Protein AF-A0A495QXI7-F1 (afdb_monomer_lite)

Secondary structure (DSSP, 8-state):
------EEES-SSSPPPPPSSEEEEEEEEE-GGGTTS----EEEETTEEE---SEEEEEEE-SEEEEEEEEESEEEEEEEEEPTT-EEEEEEEEETTEEEEE----B-PPPTHHHHHHHHHHHHHHHHHHHHHHHHHHHHTT-

Sequence (143 aa):
MQAMFPVRLEDLESAAPTPENSALDIRFSVDSEFAGELPVLSCQVDGHSLDVAPGRWYVPVASGARTITLRCGVTTSFVTDAVKGRVRIIQVWIRPGAAVPMVVSSPVPPSKKGLQSWNLRAGLLLLASFVILLAANTLAERI

pLDDT: mean 76.46, std 12.91, range [44.53, 91.94]

Foldseek 3Di:
DDDKDKDADPDPPDDDDFAQAFKEWEAEAEDPVAPPDQFDKWKDKQNHTDPDGHHIIIIDDHFAKIKMWMDGLDIDIDIDTTGTRYYFYWYWYDDHNDIDTDRPGDRPPPDCVVVVVVVVVVVVVVVVVVVVVVVVVVVVVVD

Radius of gyration: 24.37 Å; chains: 1; bounding box: 59×36×71 Å

Organism: NCBI:txid1120940

Structure (mmCIF, N/CA/C/O backbone):
data_AF-A0A495QXI7-F1
#
_entry.id   AF-A0A495QXI7-F1
#
loop_
_atom_site.group_PDB
_atom_site.id
_atom_site.type_symbol
_atom_site.label_atom_id
_atom_site.label_alt_id
_atom_site.label_comp_id
_atom_site.label_asym_id
_atom_site.label_entity_id
_atom_site.label_seq_id
_atom_site.pdbx_PDB_ins_code
_atom_site.Cartn_x
_atom_site.Cartn_y
_atom_site.Cartn_z
_atom_site.occupancy
_atom_site.B_iso_or_equiv
_atom_site.auth_seq_id
_atom_site.auth_comp_id
_atom_site.auth_asym_id
_atom_site.auth_atom_id
_atom_site.pdbx_PDB_model_num
ATOM 1 N N . MET A 1 1 ? -3.680 20.112 -6.333 1.00 48.59 1 MET A N 1
ATOM 2 C CA . MET A 1 1 ? -3.818 19.071 -5.290 1.00 48.59 1 MET A CA 1
ATOM 3 C C . MET A 1 1 ? -4.633 17.936 -5.889 1.00 48.59 1 MET A C 1
ATOM 5 O O . MET A 1 1 ? -5.739 18.205 -6.335 1.00 48.59 1 MET A O 1
ATOM 9 N N . GLN A 1 2 ? -4.075 16.730 -6.016 1.00 55.75 2 GLN A N 1
ATOM 10 C CA . GLN A 1 2 ? -4.793 15.575 -6.573 1.00 55.75 2 GLN A CA 1
ATOM 11 C C . GLN A 1 2 ? -5.603 14.945 -5.433 1.00 55.75 2 GLN A C 1
ATOM 13 O O . GLN A 1 2 ? -5.031 14.629 -4.393 1.00 55.75 2 GLN A O 1
ATOM 18 N N . ALA A 1 3 ? -6.923 14.840 -5.577 1.00 57.81 3 ALA A N 1
ATOM 19 C CA . ALA A 1 3 ? -7.755 14.184 -4.575 1.00 57.81 3 ALA A CA 1
ATOM 20 C C . ALA A 1 3 ? -7.435 12.678 -4.553 1.00 57.81 3 ALA A C 1
ATOM 22 O O . ALA A 1 3 ? -7.416 12.032 -5.601 1.00 57.81 3 ALA A O 1
ATOM 23 N N . MET A 1 4 ? -7.128 12.140 -3.369 1.00 73.44 4 MET A N 1
ATOM 24 C CA . MET A 1 4 ? -6.875 10.712 -3.171 1.00 73.44 4 MET A CA 1
ATOM 25 C C . MET A 1 4 ? -8.208 9.990 -2.994 1.00 73.44 4 MET A C 1
ATOM 27 O O . MET A 1 4 ? -8.863 10.142 -1.967 1.00 73.44 4 MET A O 1
ATOM 31 N N . PHE A 1 5 ? -8.593 9.202 -3.995 1.00 79.56 5 PHE A N 1
ATOM 32 C CA . PHE A 1 5 ? -9.769 8.338 -3.939 1.00 79.56 5 PHE A CA 1
ATOM 33 C C . PHE A 1 5 ? -9.305 6.881 -3.847 1.00 79.56 5 PHE A C 1
ATOM 35 O O . PHE A 1 5 ? -8.914 6.308 -4.869 1.00 79.56 5 PHE A O 1
ATOM 42 N N . PRO A 1 6 ? -9.262 6.292 -2.640 1.00 84.56 6 PRO A N 1
ATOM 43 C CA . PRO A 1 6 ? -8.910 4.891 -2.484 1.00 84.56 6 PRO A CA 1
ATOM 44 C C . PRO A 1 6 ? -10.003 4.009 -3.103 1.00 84.56 6 PRO A C 1
ATOM 46 O O . PRO A 1 6 ? -11.194 4.253 -2.927 1.00 84.56 6 PRO A O 1
ATOM 49 N N . VAL A 1 7 ? -9.593 2.973 -3.830 1.00 87.56 7 VAL A N 1
ATOM 50 C CA . VAL A 1 7 ? -10.483 2.004 -4.479 1.00 87.56 7 VAL A CA 1
ATOM 51 C C . VAL A 1 7 ? -10.289 0.652 -3.811 1.00 87.56 7 VAL A C 1
ATOM 53 O O . VAL A 1 7 ? -9.171 0.138 -3.758 1.00 87.56 7 VAL A O 1
ATOM 56 N N . ARG A 1 8 ? -11.366 0.056 -3.300 1.00 86.81 8 ARG A N 1
ATOM 57 C CA . ARG A 1 8 ? -11.319 -1.298 -2.743 1.00 86.81 8 ARG A CA 1
ATOM 58 C C . ARG A 1 8 ? -11.161 -2.309 -3.880 1.00 86.81 8 ARG A C 1
ATOM 60 O O . ARG A 1 8 ? -11.915 -2.266 -4.847 1.00 86.81 8 ARG A O 1
ATOM 67 N N . LEU A 1 9 ? -10.187 -3.207 -3.765 1.00 84.06 9 LEU A N 1
ATOM 68 C CA . LEU A 1 9 ? -10.000 -4.321 -4.695 1.00 84.06 9 LEU A CA 1
ATOM 69 C C . LEU A 1 9 ? -10.623 -5.578 -4.079 1.00 84.06 9 LEU A C 1
ATOM 71 O O . LEU A 1 9 ? -10.266 -5.959 -2.965 1.00 84.06 9 LEU A O 1
ATOM 75 N N . GLU A 1 10 ? -11.564 -6.198 -4.790 1.00 78.31 10 GLU A N 1
ATOM 76 C CA . GLU A 1 10 ? -12.304 -7.373 -4.301 1.00 78.31 10 GLU A CA 1
ATOM 77 C C . GLU A 1 10 ? -11.467 -8.656 -4.335 1.00 78.31 10 GLU A C 1
ATOM 79 O O . GLU A 1 10 ? -11.639 -9.535 -3.497 1.00 78.31 10 GLU A O 1
ATOM 84 N N . ASP A 1 11 ? -10.521 -8.736 -5.270 1.00 75.62 11 ASP A N 1
ATOM 85 C CA . ASP A 1 11 ? -9.676 -9.905 -5.472 1.00 75.62 11 ASP A CA 1
ATOM 86 C C . ASP A 1 11 ? -8.256 -9.667 -4.923 1.00 75.62 11 ASP A C 1
ATOM 88 O O . ASP A 1 11 ? -7.599 -8.665 -5.230 1.00 75.62 11 ASP A O 1
ATOM 92 N N . LEU A 1 12 ? -7.772 -10.602 -4.102 1.00 65.00 12 LEU A N 1
ATOM 93 C CA . LEU A 1 12 ? -6.428 -10.600 -3.514 1.00 65.00 12 LEU A CA 1
ATOM 94 C C . LEU A 1 12 ? -5.340 -11.009 -4.522 1.00 65.00 12 LEU A C 1
ATOM 96 O O . LEU A 1 12 ? -4.178 -10.621 -4.343 1.00 65.00 12 LEU A O 1
ATOM 100 N N . GLU A 1 13 ? -5.706 -11.747 -5.572 1.00 65.88 13 GLU A N 1
ATOM 101 C CA . GLU A 1 13 ? -4.778 -12.335 -6.547 1.00 65.88 13 GLU A CA 1
ATOM 102 C C . GLU A 1 13 ? -4.652 -11.515 -7.836 1.00 65.88 13 GLU A C 1
ATOM 104 O O . GLU A 1 13 ? -3.612 -11.557 -8.499 1.00 65.88 13 GLU A O 1
ATOM 109 N N . SER A 1 14 ? -5.659 -10.703 -8.169 1.00 66.56 14 SER A N 1
ATOM 110 C CA . SER A 1 14 ? -5.621 -9.847 -9.357 1.00 66.56 14 SER A CA 1
ATOM 111 C C . SER A 1 14 ? -4.441 -8.863 -9.352 1.00 66.56 14 SER A C 1
ATOM 113 O O . SER A 1 14 ? -4.061 -8.274 -8.331 1.00 66.56 14 SER A O 1
ATOM 115 N N . ALA A 1 15 ? -3.845 -8.639 -10.523 1.00 65.69 15 ALA A N 1
ATOM 116 C CA . ALA A 1 15 ? -2.854 -7.583 -10.680 1.00 65.69 15 ALA A CA 1
ATOM 117 C C . ALA A 1 15 ? -3.511 -6.221 -10.403 1.00 65.69 15 ALA A C 1
ATOM 119 O O . ALA A 1 15 ? -4.583 -5.926 -10.930 1.00 65.69 15 ALA A O 1
ATOM 120 N N . ALA A 1 16 ? -2.869 -5.388 -9.578 1.00 69.38 16 ALA A N 1
ATOM 121 C CA . ALA A 1 16 ? -3.360 -4.037 -9.340 1.00 69.38 16 ALA A CA 1
ATOM 122 C C . ALA A 1 16 ? -3.420 -3.249 -10.668 1.00 69.38 16 ALA A C 1
ATOM 124 O O . ALA A 1 16 ? -2.570 -3.470 -11.541 1.00 69.38 16 ALA A O 1
ATOM 125 N N . PRO A 1 17 ? -4.383 -2.321 -10.826 1.00 74.06 17 PRO A N 1
ATOM 126 C CA . PRO A 1 17 ? -4.462 -1.461 -12.002 1.00 74.06 17 PRO A CA 1
ATOM 127 C C . PRO A 1 17 ? -3.128 -0.760 -12.271 1.00 74.06 17 PRO A C 1
ATOM 129 O O . PRO A 1 17 ? -2.408 -0.399 -11.340 1.00 74.06 17 PRO A O 1
ATOM 132 N N . THR A 1 18 ? -2.791 -0.546 -13.545 1.00 72.19 18 THR A N 1
ATOM 133 C CA . THR A 1 18 ? -1.575 0.204 -13.889 1.00 72.19 18 THR A CA 1
ATOM 134 C C . THR A 1 18 ? -1.828 1.701 -13.666 1.00 72.19 18 THR A C 1
ATOM 136 O O . THR A 1 18 ? -2.730 2.246 -14.303 1.00 72.19 18 THR A O 1
ATOM 139 N N . PRO A 1 19 ? -1.071 2.386 -12.790 1.00 78.81 19 PRO A N 1
ATOM 140 C CA . PRO A 1 19 ? -1.282 3.801 -12.517 1.00 78.81 19 PRO A CA 1
ATOM 141 C C . PRO A 1 19 ? -0.722 4.676 -13.639 1.00 78.81 19 PRO A C 1
ATOM 143 O O . PRO A 1 19 ? 0.382 4.432 -14.126 1.00 78.81 19 PRO A O 1
ATOM 146 N N . GLU A 1 20 ? -1.426 5.762 -13.967 1.00 75.69 20 GLU A N 1
ATOM 147 C CA . GLU A 1 20 ? -0.897 6.829 -14.833 1.00 75.69 20 GLU A CA 1
ATOM 148 C C . GLU A 1 20 ? 0.299 7.546 -14.182 1.00 75.69 20 GLU A C 1
ATOM 150 O O . GLU A 1 20 ? 1.322 7.797 -14.822 1.00 75.69 20 GLU A O 1
ATOM 155 N N . ASN A 1 21 ? 0.180 7.835 -12.880 1.00 81.38 21 ASN A N 1
ATOM 156 C CA . ASN A 1 21 ? 1.251 8.380 -12.048 1.00 81.38 21 ASN A CA 1
ATOM 157 C C . ASN A 1 21 ? 1.867 7.272 -11.204 1.00 81.38 21 ASN A C 1
ATOM 159 O O . ASN A 1 21 ? 2.748 6.574 -11.673 1.00 81.38 21 ASN A O 1
ATOM 163 N N . SER A 1 22 ? 1.427 7.079 -9.970 1.00 84.75 22 SER A N 1
ATOM 164 C CA . SER A 1 22 ? 1.872 5.982 -9.113 1.00 84.75 22 SER A CA 1
ATOM 165 C C . SER A 1 22 ? 0.725 5.547 -8.216 1.00 84.75 22 SER A C 1
ATOM 167 O O . SER A 1 22 ? -0.270 6.263 -8.089 1.00 84.75 22 SER A O 1
ATOM 169 N N . ALA A 1 23 ? 0.833 4.373 -7.608 1.00 88.25 23 ALA A N 1
ATOM 170 C CA . ALA A 1 23 ? -0.183 3.919 -6.672 1.00 88.25 23 ALA A CA 1
ATOM 171 C C . ALA A 1 23 ? 0.394 3.038 -5.570 1.00 88.25 23 ALA A C 1
ATOM 173 O O . ALA A 1 23 ? 1.463 2.437 -5.715 1.00 88.25 23 ALA A O 1
ATOM 174 N N . LEU A 1 24 ? -0.350 2.956 -4.475 1.00 88.19 24 LEU A N 1
ATOM 175 C CA . LEU A 1 24 ? -0.103 2.048 -3.366 1.00 88.19 24 LEU A CA 1
ATOM 176 C C . LEU A 1 24 ? -1.176 0.954 -3.388 1.00 88.19 24 LEU A C 1
ATOM 178 O O . LEU A 1 24 ? -2.360 1.262 -3.459 1.00 88.19 24 LEU A O 1
ATOM 182 N N . ASP A 1 25 ? -0.764 -0.307 -3.334 1.00 89.12 25 ASP A N 1
ATOM 183 C CA . ASP A 1 25 ? -1.636 -1.467 -3.121 1.00 89.12 25 ASP A CA 1
ATOM 184 C C . ASP A 1 25 ? -1.489 -1.891 -1.657 1.00 89.12 25 ASP A C 1
ATOM 186 O O . ASP A 1 25 ? -0.538 -2.585 -1.292 1.00 89.12 25 ASP A O 1
ATOM 190 N N . ILE A 1 26 ? -2.378 -1.383 -0.804 1.00 87.88 26 ILE A N 1
ATOM 191 C CA . ILE A 1 26 ? -2.339 -1.568 0.645 1.00 87.88 26 ILE A CA 1
ATOM 192 C C . ILE A 1 26 ? -3.272 -2.715 1.033 1.00 87.88 26 ILE A C 1
ATOM 194 O O . ILE A 1 26 ? -4.470 -2.684 0.761 1.00 87.88 26 ILE A O 1
ATOM 198 N N . ARG A 1 27 ? -2.723 -3.734 1.690 1.00 88.69 27 ARG A N 1
ATOM 199 C CA . ARG A 1 27 ? -3.419 -4.956 2.099 1.00 88.69 27 ARG A CA 1
ATOM 200 C C . ARG A 1 27 ? -3.508 -5.017 3.614 1.00 88.69 27 ARG A C 1
ATOM 202 O O . ARG A 1 27 ? -2.521 -5.322 4.276 1.00 88.69 27 ARG A O 1
ATOM 209 N N . PHE A 1 28 ? -4.690 -4.765 4.151 1.00 86.12 28 PHE A N 1
ATOM 210 C CA . PHE A 1 28 ? -5.001 -4.877 5.571 1.00 86.12 28 PHE A CA 1
ATOM 211 C C . PHE A 1 28 ? -5.493 -6.293 5.880 1.00 86.12 28 PHE A C 1
ATOM 213 O O . PHE A 1 28 ? -6.614 -6.652 5.523 1.00 86.12 28 PHE A O 1
ATOM 220 N N . SER A 1 29 ? -4.650 -7.100 6.519 1.00 84.00 29 SER A N 1
ATOM 221 C CA . SER A 1 29 ? -4.964 -8.474 6.928 1.00 84.00 29 SER A CA 1
ATOM 222 C C . SER A 1 29 ? -5.178 -8.516 8.438 1.00 84.00 29 SER A C 1
ATOM 224 O O . SER A 1 29 ? -4.299 -8.101 9.193 1.00 84.00 29 SER A O 1
ATOM 226 N N . VAL A 1 30 ? -6.341 -8.991 8.877 1.00 78.44 30 VAL A N 1
ATOM 227 C CA . VAL A 1 30 ? -6.630 -9.207 10.302 1.00 78.44 30 VAL A CA 1
ATOM 228 C C . VAL A 1 30 ? -6.177 -10.611 10.668 1.00 78.44 30 VAL A C 1
ATOM 230 O O . VAL A 1 30 ? -6.431 -11.558 9.925 1.00 78.44 30 VAL A O 1
ATOM 233 N N . ASP A 1 31 ? -5.478 -10.725 11.789 1.00 74.81 31 ASP A N 1
ATOM 234 C CA . ASP A 1 31 ? -5.036 -12.008 12.322 1.00 74.81 31 ASP A CA 1
ATOM 235 C C . ASP A 1 31 ? -6.263 -12.873 12.692 1.00 74.81 31 ASP A C 1
ATOM 237 O O . ASP 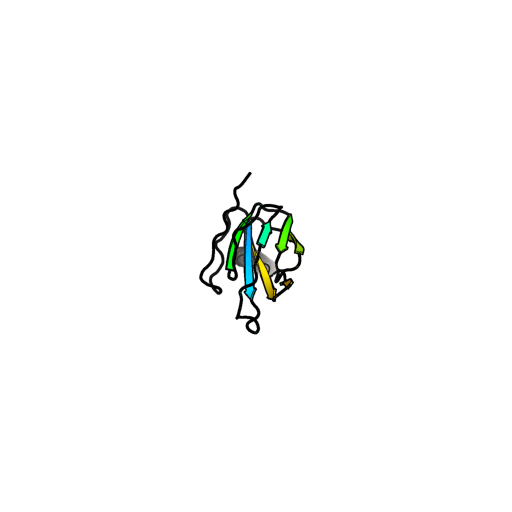A 1 31 ? -7.158 -12.429 13.419 1.00 74.81 31 ASP A O 1
ATOM 241 N N . SER A 1 32 ? -6.348 -14.084 12.128 1.00 66.19 32 SER A N 1
ATOM 242 C CA . SER A 1 32 ? -7.553 -14.932 12.146 1.00 66.19 32 SER A CA 1
ATOM 243 C C . SER A 1 32 ? -7.959 -15.394 13.544 1.00 66.19 32 SER A C 1
ATOM 245 O O . SER A 1 32 ? -9.125 -15.712 13.768 1.00 66.19 32 SER A O 1
ATOM 247 N N . GLU A 1 33 ? -7.022 -15.392 14.492 1.00 66.25 33 GLU A N 1
ATOM 248 C CA . GLU A 1 33 ? -7.280 -15.720 15.899 1.00 66.25 33 GLU A CA 1
ATOM 249 C C . GLU A 1 33 ? -8.162 -14.674 16.606 1.00 66.25 33 GLU A C 1
ATOM 251 O O . GLU A 1 33 ? -8.687 -14.933 17.688 1.00 66.25 33 GLU A O 1
ATOM 256 N N . PHE A 1 34 ? -8.377 -13.507 15.988 1.00 62.97 34 PHE A N 1
ATOM 257 C CA . PHE A 1 34 ? -9.057 -12.361 16.596 1.00 62.97 34 PHE A CA 1
ATOM 258 C C . PHE A 1 34 ? -10.311 -11.912 15.830 1.00 62.97 34 PHE A C 1
ATOM 260 O O . PHE A 1 34 ? -10.751 -10.773 15.976 1.00 62.97 34 PHE A O 1
ATOM 267 N N . ALA A 1 35 ? -10.923 -12.801 15.041 1.00 57.09 35 ALA A N 1
ATOM 268 C CA . ALA A 1 35 ? -12.071 -12.522 14.165 1.00 57.09 35 ALA A CA 1
ATOM 269 C C . ALA A 1 35 ? -13.400 -12.136 14.872 1.00 57.09 35 ALA A C 1
ATOM 271 O O . ALA A 1 35 ? -14.445 -12.122 14.226 1.00 57.09 35 ALA A O 1
ATOM 272 N N . GLY A 1 36 ? -13.384 -11.839 16.179 1.00 62.69 36 GLY A N 1
ATOM 273 C CA . GLY A 1 36 ? -14.568 -11.469 16.963 1.00 62.69 36 GLY A CA 1
ATOM 274 C C . GLY A 1 36 ? -15.033 -10.027 16.727 1.00 62.69 36 GLY A C 1
ATOM 275 O O . GLY A 1 36 ? -16.140 -9.809 16.245 1.00 62.69 36 GLY A O 1
ATOM 276 N N . GLU A 1 37 ? -14.182 -9.039 17.024 1.00 63.41 37 GLU A N 1
ATOM 277 C CA . GLU A 1 37 ? -14.445 -7.617 16.759 1.00 63.41 37 GLU A CA 1
ATOM 278 C C . GLU A 1 37 ? -13.371 -7.057 15.825 1.00 63.41 37 GLU A C 1
ATOM 280 O O . GLU A 1 37 ? -12.177 -7.086 16.131 1.00 63.41 37 GLU A O 1
ATOM 285 N N . LEU A 1 38 ? -13.795 -6.533 14.671 1.00 65.38 38 LEU A N 1
ATOM 286 C CA . LEU A 1 38 ? -12.889 -5.842 13.760 1.00 65.38 38 LEU A CA 1
ATOM 287 C C . LEU A 1 38 ? -12.391 -4.558 14.440 1.00 65.38 38 LEU A C 1
ATOM 289 O O . LEU A 1 38 ? -13.208 -3.704 14.793 1.00 65.38 38 LEU A O 1
ATOM 293 N N . PRO A 1 39 ? -11.074 -4.383 14.624 1.00 68.00 39 PRO A N 1
ATOM 294 C CA . PRO A 1 39 ? -10.564 -3.199 15.287 1.00 68.00 39 PRO A CA 1
ATOM 295 C C . PRO A 1 39 ? -10.766 -1.961 14.408 1.00 68.00 39 PRO A C 1
ATOM 297 O O . PRO A 1 39 ? -10.672 -2.020 13.179 1.00 68.00 39 PRO A O 1
ATOM 300 N N . VAL A 1 40 ? -11.014 -0.818 15.051 1.00 77.38 40 VAL A N 1
ATOM 301 C CA . VAL A 1 40 ? -11.146 0.471 14.362 1.00 77.38 40 VAL A CA 1
ATOM 302 C C . VAL A 1 40 ? -9.801 0.835 13.736 1.00 77.38 40 VAL A C 1
ATOM 304 O O . VAL A 1 40 ? -8.835 1.149 14.436 1.00 77.38 40 VAL A O 1
ATOM 307 N N . LEU A 1 41 ? -9.751 0.786 12.406 1.00 81.56 41 LEU A N 1
ATOM 308 C CA . LEU A 1 41 ? -8.588 1.129 11.602 1.00 81.56 41 LEU A CA 1
ATOM 309 C C . LEU A 1 41 ? -8.772 2.529 11.017 1.00 81.56 41 LEU A C 1
ATOM 311 O O . LEU A 1 41 ? -9.769 2.807 10.360 1.00 81.56 41 LEU A O 1
ATOM 315 N N . SER A 1 42 ? -7.773 3.391 11.188 1.00 86.19 42 SER A N 1
ATOM 316 C CA . SER A 1 42 ? -7.651 4.618 10.397 1.00 86.19 42 SER A CA 1
ATOM 317 C C . SER A 1 42 ? -6.320 4.623 9.658 1.00 86.19 42 SER A C 1
ATOM 319 O O . SER A 1 42 ? -5.283 4.305 10.250 1.00 86.19 42 SER A O 1
ATOM 321 N N . CYS A 1 43 ? -6.335 5.007 8.386 1.00 88.81 43 CYS A N 1
ATOM 322 C CA . CYS A 1 43 ? -5.137 5.158 7.572 1.00 88.81 43 CYS A CA 1
ATOM 323 C C . CYS A 1 43 ? -5.047 6.592 7.056 1.00 88.81 43 CYS A C 1
ATOM 325 O O . CYS A 1 43 ? -6.054 7.195 6.694 1.00 88.81 43 CYS A O 1
ATOM 327 N N . GLN A 1 44 ? -3.837 7.138 7.019 1.00 91.94 44 GLN A N 1
ATOM 328 C CA . GLN A 1 44 ? -3.544 8.408 6.377 1.00 91.94 44 GLN A CA 1
ATOM 329 C C . GLN A 1 44 ? -2.351 8.258 5.444 1.00 91.94 44 GLN A C 1
ATOM 331 O O . GLN A 1 44 ? -1.375 7.590 5.790 1.00 91.94 44 GLN A O 1
ATOM 336 N N . VAL A 1 45 ? -2.407 8.930 4.299 1.00 90.94 45 VAL A N 1
ATOM 337 C CA . VAL A 1 45 ? -1.284 9.062 3.366 1.00 90.94 45 VAL A CA 1
ATOM 338 C C . VAL A 1 45 ? -0.980 10.544 3.209 1.00 90.94 45 VAL A C 1
ATOM 340 O O . VAL A 1 45 ? -1.861 11.323 2.858 1.00 90.94 45 VAL A O 1
ATOM 343 N N . ASP A 1 46 ? 0.244 10.951 3.534 1.00 90.56 46 ASP A N 1
ATOM 344 C CA . ASP A 1 46 ? 0.692 12.352 3.551 1.00 90.56 46 ASP A CA 1
ATOM 345 C C . ASP A 1 46 ? -0.233 13.283 4.360 1.00 90.56 46 ASP A C 1
ATOM 347 O O . ASP A 1 46 ? -0.450 14.440 4.011 1.00 90.56 46 ASP A O 1
ATOM 351 N N . GLY A 1 47 ? -0.819 12.760 5.442 1.00 88.25 47 GLY A N 1
ATOM 352 C CA . GLY A 1 47 ? -1.770 13.486 6.291 1.00 88.25 47 GLY A CA 1
ATOM 353 C C . GLY A 1 47 ? -3.218 13.492 5.785 1.00 88.25 47 GLY A C 1
ATOM 354 O O . GLY A 1 47 ? -4.102 13.962 6.499 1.00 88.25 47 GLY A O 1
ATOM 355 N N . HIS A 1 48 ? -3.497 12.929 4.608 1.00 88.69 48 HIS A N 1
ATOM 356 C CA . HIS A 1 48 ? -4.858 12.763 4.104 1.00 88.69 48 HIS A CA 1
ATOM 357 C C . HIS A 1 48 ? -5.474 11.471 4.631 1.00 88.69 48 HIS A C 1
ATOM 359 O O . HIS A 1 48 ? -4.958 10.387 4.364 1.00 88.69 48 HIS A O 1
ATOM 365 N N . SER A 1 49 ? -6.584 11.586 5.360 1.00 89.56 49 SER A N 1
ATOM 366 C CA . SER A 1 49 ? -7.342 10.430 5.838 1.00 89.56 49 SER A CA 1
ATOM 367 C C . SER A 1 49 ? -7.933 9.632 4.682 1.00 89.56 49 SER A C 1
ATOM 369 O O . SER A 1 49 ? -8.571 10.191 3.791 1.00 89.56 49 SER A O 1
ATOM 371 N N . LEU A 1 50 ? -7.730 8.320 4.732 1.00 87.94 50 LEU A N 1
ATOM 372 C CA . LEU A 1 50 ? -8.336 7.347 3.841 1.00 87.94 50 LEU A CA 1
ATOM 373 C C . LEU A 1 50 ? -9.423 6.598 4.611 1.00 87.94 50 LEU A C 1
ATOM 375 O O . LEU A 1 50 ? -9.164 6.072 5.695 1.00 87.94 50 LEU A O 1
ATOM 379 N N . ASP A 1 51 ? -10.619 6.540 4.035 1.00 83.75 51 ASP A N 1
ATOM 380 C CA . ASP A 1 51 ? -11.698 5.694 4.536 1.00 83.75 51 ASP A CA 1
ATOM 381 C C . ASP A 1 51 ? -11.444 4.255 4.070 1.00 83.75 51 ASP A C 1
ATOM 383 O O . ASP A 1 51 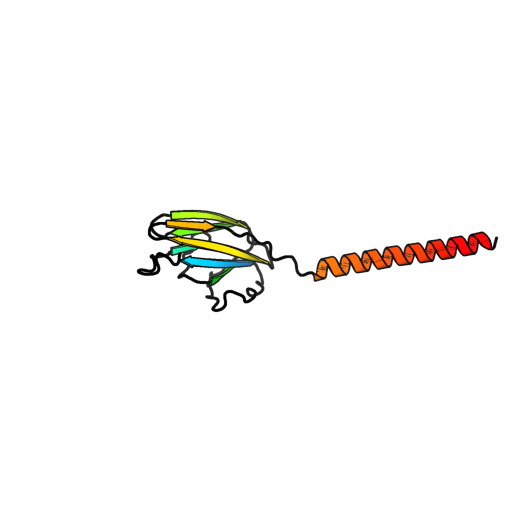? -11.686 3.905 2.914 1.00 83.75 51 ASP A O 1
ATOM 387 N N . VAL A 1 52 ? -10.818 3.459 4.938 1.00 82.94 52 VAL A N 1
ATOM 388 C CA . VAL A 1 52 ? -10.384 2.092 4.634 1.00 82.94 52 VAL A CA 1
ATOM 389 C C . VAL A 1 52 ? -10.784 1.135 5.745 1.00 82.94 52 VAL A C 1
ATOM 391 O O . VAL A 1 52 ? -10.804 1.476 6.923 1.00 82.94 52 VAL A O 1
ATOM 394 N N . ALA A 1 53 ? -11.029 -0.107 5.352 1.00 83.38 53 ALA A N 1
ATOM 395 C CA . ALA A 1 53 ? -11.342 -1.222 6.234 1.00 83.38 53 ALA A CA 1
ATOM 396 C C . ALA A 1 53 ? -10.400 -2.402 5.930 1.00 83.38 53 ALA A C 1
ATOM 398 O O . ALA A 1 53 ? -9.683 -2.366 4.923 1.00 83.38 53 ALA A O 1
ATOM 39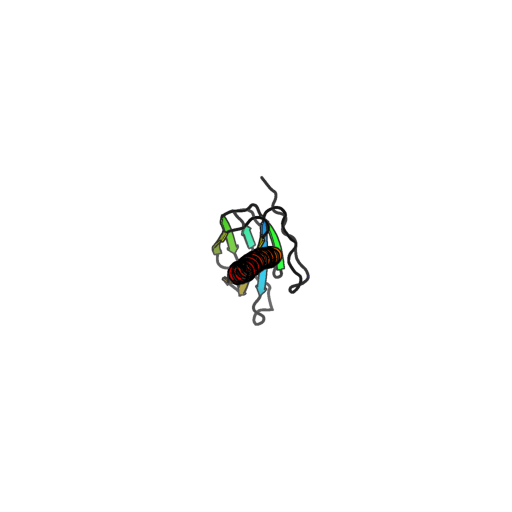9 N N . PRO A 1 54 ? -10.393 -3.470 6.744 1.00 83.62 54 PRO A N 1
ATOM 400 C CA . PRO A 1 54 ? -9.721 -4.716 6.390 1.00 83.62 54 PRO A CA 1
ATOM 401 C C . PRO A 1 54 ? -10.024 -5.179 4.955 1.00 83.62 54 PRO A C 1
ATOM 403 O O . PRO A 1 54 ? -11.167 -5.130 4.493 1.00 83.62 54 PRO A O 1
ATOM 406 N N . GLY A 1 55 ? -8.984 -5.604 4.239 1.00 85.19 55 GLY A N 1
ATOM 407 C CA . GLY A 1 55 ? -9.031 -5.904 2.809 1.00 85.19 55 GLY A CA 1
ATOM 408 C C . GLY A 1 55 ? -7.938 -5.197 2.010 1.00 85.19 55 GLY A C 1
ATOM 409 O O . GLY A 1 55 ? -6.991 -4.630 2.558 1.00 85.19 55 GLY A O 1
ATOM 410 N N . ARG A 1 56 ? -8.058 -5.258 0.684 1.00 88.50 56 ARG A N 1
ATOM 411 C CA . ARG A 1 56 ? -7.083 -4.715 -0.263 1.00 88.50 56 ARG A CA 1
ATOM 412 C C . ARG A 1 56 ? -7.572 -3.398 -0.859 1.00 88.50 56 ARG A C 1
ATOM 414 O O . ARG A 1 56 ? -8.715 -3.299 -1.301 1.00 88.50 56 ARG A O 1
ATOM 421 N N . TRP A 1 57 ? -6.692 -2.408 -0.905 1.00 89.44 57 TRP A N 1
ATOM 422 C CA . TRP A 1 57 ? -6.998 -1.053 -1.347 1.00 89.44 57 TRP A CA 1
ATOM 423 C C . TRP A 1 57 ? -5.946 -0.543 -2.315 1.00 89.44 57 TRP A C 1
ATOM 425 O O . TRP A 1 57 ? -4.750 -0.581 -2.039 1.00 89.44 57 TRP A O 1
ATOM 435 N N . TYR A 1 58 ? -6.409 -0.009 -3.433 1.00 89.25 58 TYR A N 1
ATOM 436 C CA . TYR A 1 58 ? -5.601 0.704 -4.401 1.00 89.25 58 TYR A CA 1
ATOM 437 C C . TYR A 1 58 ? -5.722 2.207 -4.158 1.00 89.25 58 TYR A C 1
ATOM 439 O O . TYR A 1 58 ? -6.813 2.769 -4.233 1.00 89.25 58 TYR A O 1
ATOM 447 N N . VAL A 1 59 ? -4.605 2.869 -3.875 1.00 89.62 59 VAL A N 1
ATOM 448 C CA . VAL A 1 59 ? -4.553 4.299 -3.558 1.00 89.62 59 VAL A CA 1
ATOM 449 C C . VAL A 1 59 ? -3.706 5.010 -4.612 1.00 89.62 59 VAL A C 1
ATOM 451 O O . VAL A 1 59 ? -2.477 4.889 -4.585 1.00 89.62 59 VAL A O 1
ATOM 454 N N . PRO A 1 60 ? -4.322 5.746 -5.555 1.00 89.44 60 PRO A N 1
ATOM 455 C CA . PRO A 1 60 ? -3.590 6.587 -6.492 1.00 89.44 60 PRO A CA 1
ATOM 456 C C . PRO A 1 60 ? -2.860 7.698 -5.738 1.00 89.44 60 PRO A C 1
ATOM 458 O O . PRO A 1 60 ? -3.474 8.449 -4.983 1.00 89.44 60 PRO A O 1
ATOM 461 N N . VAL A 1 61 ? -1.555 7.825 -5.959 1.00 89.50 61 VAL A N 1
ATOM 462 C CA . VAL A 1 61 ? -0.721 8.852 -5.324 1.00 89.50 61 VAL A CA 1
ATOM 463 C C . VAL A 1 61 ? 0.223 9.473 -6.345 1.00 89.50 61 VAL A C 1
ATOM 465 O O . VAL A 1 61 ? 0.567 8.866 -7.364 1.00 89.50 61 VAL A O 1
ATOM 468 N N . ALA A 1 62 ? 0.683 10.690 -6.078 1.00 87.81 62 ALA A N 1
ATOM 469 C CA . ALA A 1 62 ? 1.770 11.266 -6.857 1.00 87.81 62 ALA A CA 1
ATOM 470 C C . ALA A 1 62 ? 3.088 10.513 -6.581 1.00 87.81 62 ALA A C 1
ATOM 472 O O . ALA A 1 62 ? 3.288 9.942 -5.509 1.00 87.81 62 ALA A O 1
ATOM 473 N N . SER A 1 63 ? 4.016 10.524 -7.536 1.00 86.56 63 SER A N 1
ATOM 474 C CA . SER A 1 63 ? 5.327 9.895 -7.343 1.00 86.56 63 SER A CA 1
ATOM 475 C C . SER A 1 63 ? 6.161 10.647 -6.299 1.00 86.56 63 SER A C 1
ATOM 477 O O . SER A 1 63 ? 5.947 11.842 -6.088 1.00 86.56 63 SER A O 1
ATOM 479 N N . GLY A 1 64 ? 7.112 9.967 -5.666 1.00 86.38 64 GLY A N 1
ATOM 480 C CA . GLY A 1 64 ? 7.988 10.503 -4.620 1.00 86.38 64 GLY A CA 1
ATOM 481 C C . GLY A 1 64 ? 7.813 9.796 -3.278 1.00 86.38 64 GLY A C 1
ATOM 482 O O . GLY A 1 64 ? 7.062 8.826 -3.175 1.00 86.38 64 GLY A O 1
ATOM 483 N N . ALA A 1 65 ? 8.510 10.290 -2.257 1.00 87.81 65 ALA A N 1
ATOM 484 C CA . ALA A 1 65 ? 8.379 9.796 -0.893 1.00 87.81 65 ALA A CA 1
ATOM 485 C C . ALA A 1 65 ? 6.972 10.087 -0.350 1.00 87.81 65 ALA A C 1
ATOM 487 O O . ALA A 1 65 ? 6.467 11.205 -0.476 1.00 87.81 65 ALA A O 1
ATOM 488 N N . ARG A 1 66 ? 6.348 9.067 0.238 1.00 89.38 66 ARG A N 1
ATOM 489 C CA . ARG A 1 66 ? 5.009 9.099 0.830 1.00 89.38 66 ARG A CA 1
ATOM 490 C C . ARG A 1 66 ? 5.076 8.629 2.267 1.00 89.38 66 ARG A C 1
ATOM 492 O O . ARG A 1 66 ? 5.677 7.591 2.550 1.00 89.38 66 ARG A O 1
ATOM 499 N N . THR A 1 67 ? 4.435 9.364 3.161 1.00 90.31 67 THR A N 1
ATOM 500 C CA . THR A 1 67 ? 4.332 8.995 4.574 1.00 90.31 67 THR A CA 1
ATOM 501 C C . THR A 1 67 ? 2.981 8.352 4.818 1.00 90.31 67 THR A C 1
ATOM 503 O O . THR A 1 67 ? 1.945 8.951 4.539 1.00 90.31 67 THR A O 1
ATOM 506 N N . ILE A 1 68 ? 2.982 7.142 5.362 1.00 89.38 68 ILE A N 1
ATOM 507 C CA . ILE A 1 68 ? 1.768 6.406 5.697 1.00 89.38 68 ILE A CA 1
ATOM 508 C C . ILE A 1 68 ? 1.675 6.323 7.209 1.00 89.38 68 ILE A C 1
ATOM 510 O O . ILE A 1 68 ? 2.608 5.863 7.865 1.00 89.38 68 ILE A O 1
ATOM 514 N N . THR A 1 69 ? 0.540 6.751 7.750 1.00 88.75 69 THR A N 1
ATOM 515 C CA . THR A 1 69 ? 0.230 6.691 9.178 1.00 88.75 69 THR A CA 1
ATOM 516 C C . THR A 1 69 ? -0.969 5.781 9.382 1.00 88.75 69 THR A C 1
ATOM 518 O O . THR A 1 69 ? -2.007 5.950 8.746 1.00 88.75 69 THR A O 1
ATOM 521 N N . LEU A 1 70 ? -0.836 4.814 10.279 1.00 87.31 70 LEU A N 1
ATOM 522 C CA . LEU A 1 70 ? -1.873 3.857 10.640 1.00 87.31 70 LEU A CA 1
ATOM 523 C C . LEU A 1 70 ? -2.221 4.033 12.111 1.00 87.31 70 LEU A C 1
ATOM 525 O O . LEU A 1 70 ? -1.325 4.224 12.937 1.00 87.31 70 LEU A O 1
ATOM 529 N N . ARG A 1 71 ? -3.509 3.944 12.442 1.00 83.62 71 ARG A N 1
ATOM 530 C CA . ARG A 1 71 ? -3.981 3.896 13.830 1.00 83.62 71 ARG A CA 1
ATOM 531 C C . ARG A 1 71 ? -4.935 2.730 14.010 1.00 83.62 71 ARG A C 1
ATOM 533 O O . ARG A 1 71 ? -5.908 2.617 13.270 1.00 83.62 71 ARG A O 1
ATOM 540 N N . CYS A 1 72 ? -4.622 1.887 14.985 1.00 77.38 72 CYS A N 1
ATOM 541 C CA . CYS A 1 72 ? -5.402 0.722 15.393 1.00 77.38 72 CYS A CA 1
ATOM 542 C C . CYS A 1 72 ? -5.015 0.398 16.842 1.00 77.38 72 CYS A C 1
ATOM 544 O O . CYS A 1 72 ? -4.111 -0.400 17.089 1.00 77.38 72 CYS A O 1
ATOM 546 N N . GLY A 1 73 ? -5.594 1.125 17.802 1.00 75.88 73 GLY A N 1
ATOM 547 C CA . GLY A 1 73 ? -5.164 1.123 19.210 1.00 75.88 73 GLY A CA 1
ATOM 548 C C . GLY A 1 73 ? -3.857 1.892 19.460 1.00 75.88 73 GLY A C 1
ATOM 549 O O . GLY A 1 73 ? -3.834 2.797 20.288 1.00 75.88 73 GLY A O 1
ATOM 550 N N . VAL A 1 74 ? -2.803 1.613 18.686 1.00 72.44 74 VAL A N 1
ATOM 551 C CA . VAL A 1 74 ? -1.558 2.404 18.634 1.00 72.44 74 VAL A CA 1
ATOM 552 C C . VAL A 1 74 ? -1.376 3.087 17.279 1.00 72.44 74 VAL A C 1
ATOM 554 O O . VAL A 1 74 ? -1.974 2.683 16.280 1.00 72.44 74 VAL A O 1
ATOM 557 N N . THR A 1 75 ? -0.557 4.142 17.255 1.00 82.44 75 THR A N 1
ATOM 558 C CA . THR A 1 75 ? -0.202 4.874 16.030 1.00 82.44 75 THR A CA 1
ATOM 559 C C . THR A 1 75 ? 1.170 4.437 15.530 1.00 82.44 75 THR A C 1
ATOM 561 O O . THR A 1 75 ? 2.139 4.471 16.284 1.00 82.44 75 THR A O 1
ATOM 564 N N . THR A 1 76 ? 1.264 4.082 14.250 1.00 83.25 76 THR A N 1
ATOM 565 C CA . THR A 1 76 ? 2.529 3.756 13.574 1.00 83.25 76 THR A CA 1
ATOM 566 C C . THR A 1 76 ? 2.643 4.541 12.275 1.00 83.25 76 THR A C 1
ATOM 568 O O . THR A 1 76 ? 1.680 4.576 11.507 1.00 83.25 76 THR A O 1
ATOM 571 N N . SER A 1 77 ? 3.815 5.108 11.992 1.00 86.56 77 SER A N 1
ATOM 572 C CA . SER A 1 77 ? 4.082 5.845 10.753 1.00 86.56 77 SER A CA 1
ATOM 573 C C . SER A 1 77 ? 5.342 5.322 10.075 1.00 86.56 77 SER A C 1
ATOM 575 O O . SER A 1 77 ? 6.328 5.023 10.746 1.00 86.56 77 SER A O 1
ATOM 577 N N . PHE A 1 78 ? 5.322 5.224 8.750 1.00 85.12 78 PHE A N 1
ATOM 578 C CA . PHE A 1 78 ? 6.474 4.810 7.951 1.00 85.12 78 PHE A CA 1
ATOM 579 C C . PHE A 1 78 ? 6.495 5.531 6.602 1.00 85.12 78 PHE A C 1
ATOM 581 O O . PHE A 1 78 ? 5.470 6.017 6.125 1.00 85.12 78 PHE A O 1
ATOM 588 N N . VAL A 1 79 ? 7.674 5.597 5.984 1.00 87.25 79 VAL A N 1
ATOM 589 C CA . VAL A 1 79 ? 7.884 6.261 4.693 1.00 87.25 79 VAL A CA 1
ATOM 590 C C . VAL A 1 79 ? 8.097 5.219 3.601 1.00 87.25 79 VAL A C 1
ATOM 592 O O . VAL A 1 79 ? 8.755 4.200 3.811 1.00 87.25 79 VAL A O 1
ATOM 595 N N . THR A 1 80 ? 7.532 5.467 2.424 1.00 85.69 80 THR A N 1
ATOM 596 C CA . THR A 1 80 ? 7.651 4.606 1.250 1.00 85.69 80 THR A CA 1
ATOM 597 C C . THR A 1 80 ? 7.753 5.443 -0.021 1.00 85.69 80 THR A C 1
ATOM 599 O O . THR A 1 80 ? 7.054 6.436 -0.172 1.00 85.69 80 THR A O 1
ATOM 602 N N . ASP A 1 81 ? 8.601 5.047 -0.966 1.00 84.31 81 ASP A N 1
ATOM 603 C CA . ASP A 1 81 ? 8.690 5.720 -2.266 1.00 84.31 81 ASP A CA 1
ATOM 604 C C . ASP A 1 81 ? 7.649 5.179 -3.245 1.00 84.31 81 ASP A C 1
ATOM 606 O O . ASP A 1 81 ? 7.642 3.984 -3.569 1.00 84.31 81 ASP A O 1
ATOM 610 N N . ALA A 1 82 ? 6.813 6.074 -3.764 1.00 84.81 82 ALA A N 1
ATOM 611 C CA . ALA A 1 82 ? 5.923 5.826 -4.886 1.00 84.81 82 ALA A CA 1
ATOM 612 C C . ALA A 1 82 ? 6.649 6.145 -6.204 1.00 84.81 82 ALA A C 1
ATOM 614 O O . ALA A 1 82 ? 7.089 7.271 -6.443 1.00 84.81 82 ALA A O 1
ATOM 615 N N . VAL A 1 83 ? 6.788 5.152 -7.082 1.00 82.12 83 VAL A N 1
ATOM 616 C CA . VAL A 1 83 ? 7.527 5.293 -8.346 1.00 82.12 83 V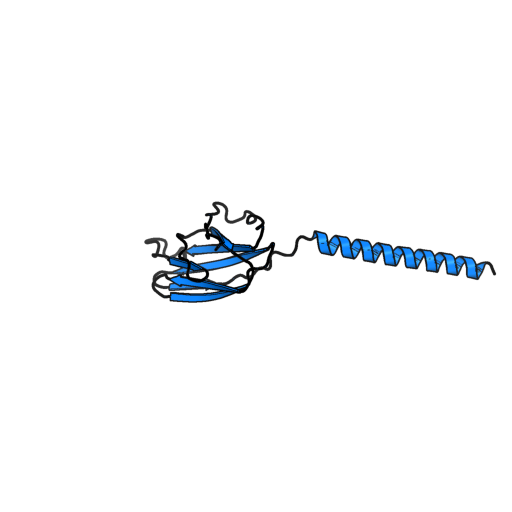AL A CA 1
ATOM 617 C C . VAL A 1 83 ? 6.548 5.451 -9.501 1.00 82.12 83 VAL A C 1
ATOM 619 O O . VAL A 1 83 ? 5.573 4.708 -9.599 1.00 82.12 83 VAL A O 1
ATOM 622 N N . LYS A 1 84 ? 6.823 6.399 -10.402 1.00 81.88 84 LYS A N 1
ATOM 623 C CA . LYS A 1 84 ? 5.987 6.645 -11.581 1.00 81.88 84 LYS A CA 1
ATOM 624 C C . LYS A 1 84 ? 5.830 5.376 -12.441 1.00 81.88 84 LYS A C 1
ATOM 626 O O . LYS A 1 84 ? 6.801 4.659 -12.679 1.00 81.88 84 LYS A O 1
ATOM 631 N N . GLY A 1 85 ? 4.613 5.111 -12.905 1.00 79.25 85 GLY A N 1
ATOM 632 C CA . GLY A 1 85 ? 4.196 3.935 -13.665 1.00 79.25 85 GLY A CA 1
ATOM 633 C C . GLY A 1 85 ? 4.205 2.630 -12.868 1.00 79.25 85 GLY A C 1
ATOM 634 O O . GLY A 1 85 ? 4.147 1.561 -13.472 1.00 79.25 85 GLY A O 1
ATOM 635 N N . ARG A 1 86 ? 4.344 2.678 -11.535 1.00 79.44 86 ARG A N 1
ATOM 636 C CA . ARG A 1 86 ? 4.436 1.480 -10.692 1.00 79.44 86 ARG A CA 1
ATOM 637 C C . ARG A 1 86 ? 3.451 1.518 -9.537 1.00 79.44 86 ARG A C 1
ATOM 639 O O . ARG A 1 86 ? 3.116 2.574 -9.001 1.00 79.44 86 ARG A O 1
ATOM 646 N N . VAL A 1 87 ? 3.047 0.317 -9.140 1.00 81.75 87 VAL A N 1
ATOM 647 C CA . VAL A 1 87 ? 2.287 0.069 -7.921 1.00 81.75 87 VAL A CA 1
ATOM 648 C C . VAL A 1 87 ? 3.237 -0.474 -6.867 1.00 81.75 87 VAL A C 1
ATOM 650 O O . VAL A 1 87 ? 4.015 -1.389 -7.152 1.00 81.75 87 VAL A O 1
ATOM 653 N N . ARG A 1 88 ? 3.185 0.082 -5.657 1.00 82.44 88 ARG A N 1
ATOM 654 C CA . ARG A 1 88 ? 3.938 -0.435 -4.514 1.00 82.44 88 ARG A CA 1
ATOM 655 C C . ARG A 1 88 ? 3.009 -1.188 -3.577 1.00 82.44 88 ARG A C 1
ATOM 657 O O . ARG A 1 88 ? 2.036 -0.619 -3.096 1.00 82.44 88 ARG A O 1
ATOM 664 N N . ILE A 1 89 ? 3.324 -2.453 -3.329 1.00 83.38 89 ILE A N 1
ATOM 665 C CA . ILE A 1 89 ? 2.534 -3.315 -2.450 1.00 83.38 89 ILE A CA 1
ATOM 666 C C . ILE A 1 89 ? 2.968 -3.083 -1.002 1.00 83.38 89 ILE A C 1
ATOM 668 O O . ILE A 1 89 ? 4.161 -2.975 -0.708 1.00 83.38 89 ILE A O 1
ATOM 672 N N . ILE A 1 90 ? 1.991 -2.969 -0.109 1.00 84.50 90 ILE A N 1
ATOM 673 C CA . ILE A 1 90 ? 2.176 -2.731 1.320 1.00 84.50 90 ILE A CA 1
ATOM 674 C C . ILE A 1 90 ? 1.251 -3.685 2.056 1.00 84.50 90 ILE A C 1
ATOM 676 O O . ILE A 1 90 ? 0.037 -3.590 1.921 1.00 84.50 90 ILE A O 1
ATOM 680 N N . GLN A 1 91 ? 1.810 -4.595 2.847 1.00 84.38 91 GLN A N 1
ATOM 681 C CA . GLN A 1 91 ? 1.01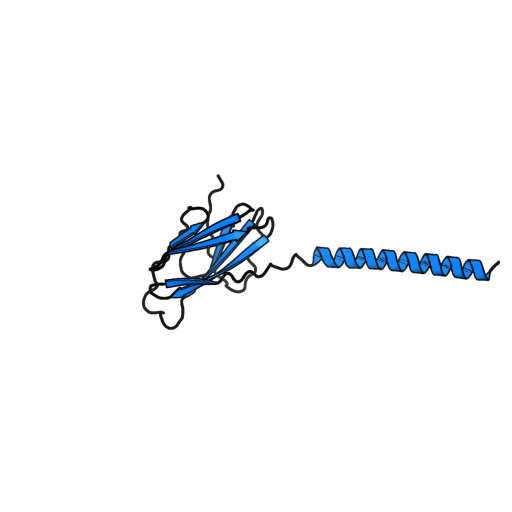7 -5.478 3.689 1.00 84.38 91 GLN A CA 1
ATOM 682 C C . GLN A 1 91 ? 0.962 -4.918 5.113 1.00 84.38 91 GLN A C 1
ATOM 684 O O . GLN A 1 91 ? 1.927 -4.377 5.646 1.00 84.38 91 GLN A O 1
ATOM 689 N N . VAL A 1 92 ? -0.198 -4.988 5.739 1.00 82.25 92 VAL A N 1
ATOM 690 C CA . VAL A 1 92 ? -0.416 -4.487 7.092 1.00 82.25 92 VAL A CA 1
ATOM 691 C C . VAL A 1 92 ? -1.126 -5.580 7.857 1.00 82.25 92 VAL A C 1
ATOM 693 O O . VAL A 1 92 ? -2.228 -5.980 7.485 1.00 82.25 92 VAL A O 1
ATOM 696 N N . TRP A 1 93 ? -0.484 -6.054 8.918 1.00 80.44 93 TRP A N 1
ATOM 697 C CA . TRP A 1 93 ? -1.067 -7.033 9.820 1.00 80.44 93 TRP A CA 1
ATOM 698 C C . TRP A 1 93 ? -1.716 -6.304 10.987 1.00 80.44 93 TRP A C 1
ATOM 700 O O . TRP A 1 93 ? -1.093 -5.465 11.644 1.00 80.44 93 TRP A O 1
ATOM 710 N N . ILE A 1 94 ? -2.988 -6.602 11.218 1.00 76.44 94 ILE A N 1
ATOM 711 C CA . ILE A 1 94 ? -3.810 -5.929 12.214 1.00 76.44 94 ILE A CA 1
ATOM 712 C C . ILE A 1 94 ? -4.130 -6.909 13.340 1.00 76.44 94 ILE A C 1
ATOM 714 O O . ILE A 1 94 ? -4.637 -8.006 13.092 1.00 76.44 94 ILE A O 1
ATOM 718 N N . ARG A 1 95 ? -3.857 -6.482 14.575 1.00 73.19 95 ARG A N 1
ATOM 719 C CA . ARG A 1 95 ? -4.182 -7.177 15.824 1.00 73.19 95 ARG A CA 1
ATOM 720 C C . ARG A 1 95 ? -4.958 -6.239 16.761 1.00 73.19 95 ARG A C 1
ATOM 722 O O . ARG A 1 95 ? -4.830 -5.015 16.654 1.00 73.19 95 ARG A O 1
ATOM 729 N N . PRO A 1 96 ? -5.754 -6.765 17.705 1.00 65.25 96 PRO A N 1
ATOM 730 C CA . PRO A 1 96 ? -6.401 -5.930 18.713 1.00 65.25 96 PRO A CA 1
ATOM 731 C C . PRO A 1 96 ? -5.367 -5.108 19.494 1.00 65.25 96 PRO A C 1
ATOM 733 O O . PRO A 1 96 ? -4.390 -5.646 20.007 1.00 65.25 96 PRO A O 1
ATOM 736 N N . GLY A 1 97 ? -5.553 -3.787 19.540 1.00 63.75 97 GLY A N 1
ATOM 737 C CA . GLY A 1 97 ? -4.630 -2.869 20.216 1.00 63.75 97 GLY A CA 1
ATOM 738 C C . GLY A 1 97 ? -3.327 -2.559 19.464 1.00 63.75 97 GLY A C 1
ATOM 739 O O . GLY A 1 97 ? -2.583 -1.695 19.927 1.00 63.75 97 GLY A O 1
ATOM 740 N N . ALA A 1 98 ? -3.052 -3.200 18.318 1.00 64.06 98 ALA A N 1
ATOM 741 C CA . ALA A 1 98 ? -1.865 -2.918 17.513 1.00 64.06 98 ALA A CA 1
ATOM 742 C C . ALA A 1 98 ? -2.030 -3.156 16.003 1.00 64.06 98 ALA A C 1
ATOM 744 O O . ALA A 1 98 ? -2.406 -4.235 15.561 1.00 64.06 98 ALA A O 1
ATOM 745 N N . ALA A 1 99 ? -1.625 -2.182 15.185 1.00 59.84 99 ALA A N 1
ATOM 746 C CA . ALA A 1 99 ? -1.328 -2.407 13.769 1.00 59.84 99 ALA A CA 1
ATOM 747 C C . ALA A 1 99 ? 0.186 -2.504 13.585 1.00 59.84 99 ALA A C 1
ATOM 749 O O . ALA A 1 99 ? 0.913 -1.570 13.922 1.00 59.84 99 ALA A O 1
ATOM 750 N N . VAL A 1 100 ? 0.656 -3.620 13.031 1.00 63.38 100 VAL A N 1
ATOM 751 C CA . VAL A 1 100 ? 2.062 -3.797 12.664 1.00 63.38 100 VAL A CA 1
ATOM 752 C C . VAL A 1 100 ? 2.157 -3.738 11.140 1.00 63.38 100 VAL A C 1
ATOM 754 O O . VAL A 1 100 ? 1.784 -4.698 10.455 1.00 63.38 100 VAL A O 1
ATOM 757 N N . PRO A 1 101 ? 2.622 -2.615 10.563 1.00 57.72 101 PRO A N 1
ATOM 758 C CA . PRO A 1 101 ? 2.867 -2.555 9.133 1.00 57.72 101 PRO A CA 1
ATOM 759 C C . PRO A 1 101 ? 4.032 -3.484 8.780 1.00 57.72 101 PRO A C 1
ATOM 761 O O . PRO A 1 101 ? 5.129 -3.353 9.317 1.00 57.72 101 PRO A O 1
ATOM 764 N N . MET A 1 102 ? 3.808 -4.404 7.845 1.00 60.62 102 MET A N 1
ATOM 765 C CA . MET A 1 102 ? 4.862 -5.223 7.257 1.00 60.62 102 MET A CA 1
ATOM 766 C C . MET A 1 102 ? 4.993 -4.832 5.792 1.00 60.62 102 MET A C 1
ATOM 768 O O . MET A 1 102 ? 4.299 -5.345 4.916 1.00 60.62 102 MET A O 1
ATOM 772 N N . VAL A 1 103 ? 5.885 -3.889 5.503 1.00 55.03 103 VAL A N 1
ATOM 773 C CA . VAL A 1 103 ? 6.093 -3.435 4.127 1.00 55.03 103 VAL A CA 1
ATOM 774 C C . VAL A 1 103 ? 6.760 -4.553 3.321 1.00 55.03 103 VAL A C 1
ATOM 776 O O . VAL A 1 103 ? 7.982 -4.644 3.242 1.00 55.03 103 VAL A O 1
ATOM 779 N N . VAL A 1 104 ? 5.950 -5.406 2.696 1.00 54.59 104 VAL A N 1
ATOM 780 C CA . VAL A 1 104 ? 6.398 -6.381 1.700 1.00 54.59 104 VAL A CA 1
ATOM 781 C C . VAL A 1 104 ? 6.637 -5.618 0.399 1.00 54.59 104 VAL A C 1
ATOM 783 O O . VAL A 1 104 ? 5.803 -5.595 -0.505 1.00 54.59 104 VAL A O 1
ATOM 786 N N . SER A 1 105 ? 7.776 -4.925 0.314 1.00 49.66 105 SER A N 1
ATOM 787 C CA . SER A 1 105 ? 8.205 -4.301 -0.934 1.00 49.66 105 SER A CA 1
ATOM 788 C C . SER A 1 105 ? 8.599 -5.391 -1.922 1.00 49.66 105 SER A C 1
ATOM 790 O O . SER A 1 105 ? 9.769 -5.753 -2.024 1.00 49.66 105 SER A O 1
ATOM 792 N N . SER A 1 106 ? 7.639 -5.918 -2.672 1.00 44.53 106 SER A N 1
ATOM 793 C CA . SER A 1 106 ? 7.989 -6.554 -3.932 1.00 44.53 106 SER A CA 1
ATOM 794 C C . SER A 1 106 ? 8.093 -5.432 -4.962 1.00 44.53 106 SER A C 1
ATOM 796 O O . SER A 1 106 ? 7.078 -4.784 -5.241 1.00 44.53 106 SER A O 1
ATOM 798 N N . PRO A 1 107 ? 9.286 -5.102 -5.497 1.00 47.16 107 PRO A N 1
ATOM 799 C CA . PRO A 1 107 ? 9.316 -4.346 -6.733 1.00 47.16 107 PRO A CA 1
ATOM 800 C C . PRO A 1 107 ? 8.525 -5.187 -7.729 1.00 47.16 107 PRO A C 1
ATOM 802 O O . PRO A 1 107 ? 8.976 -6.271 -8.089 1.00 47.16 107 PRO A O 1
ATOM 805 N N . VAL A 1 108 ? 7.341 -4.720 -8.146 1.00 47.88 108 VAL A N 1
ATOM 806 C CA . VAL A 1 108 ? 6.667 -5.310 -9.304 1.00 47.88 108 VAL A CA 1
ATOM 807 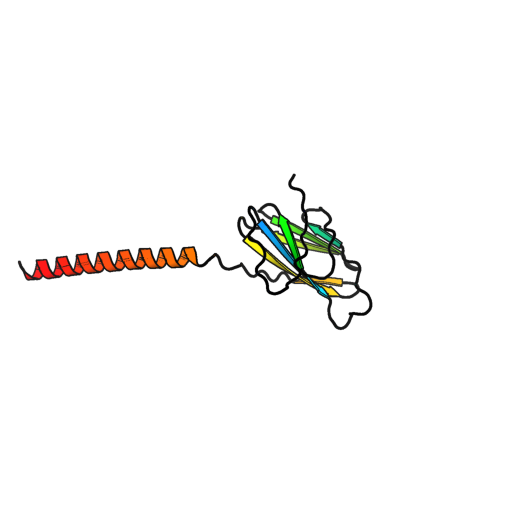C C . VAL A 1 108 ? 7.733 -5.318 -10.396 1.00 47.88 108 VAL A C 1
ATOM 809 O O . VAL A 1 108 ? 8.227 -4.232 -10.741 1.00 47.88 108 VAL A O 1
ATOM 812 N N . PRO A 1 109 ? 8.200 -6.501 -10.843 1.00 44.84 109 PRO A N 1
ATOM 813 C CA . PRO A 1 109 ? 9.321 -6.558 -11.755 1.00 44.84 109 PRO A CA 1
ATOM 814 C C . PRO A 1 109 ? 8.942 -5.711 -12.968 1.00 44.84 109 PRO A C 1
ATOM 816 O O . PRO A 1 109 ? 7.793 -5.785 -13.424 1.00 44.84 109 PRO A O 1
ATOM 819 N N . PRO A 1 110 ? 9.850 -4.848 -13.460 1.00 48.91 110 PRO A N 1
ATOM 820 C CA . PRO A 1 110 ? 9.556 -4.051 -14.638 1.00 48.91 110 PRO A CA 1
ATOM 821 C C . PRO A 1 110 ? 9.051 -4.991 -15.729 1.00 48.91 110 PRO A C 1
ATOM 823 O O . PRO A 1 110 ? 9.572 -6.100 -15.879 1.00 48.91 110 PRO A O 1
ATOM 826 N N . SER A 1 111 ? 8.016 -4.568 -16.464 1.00 53.16 111 SER A N 1
ATOM 827 C CA . SER A 1 111 ? 7.470 -5.379 -17.552 1.00 53.16 111 SER A CA 1
ATOM 828 C C . SER A 1 111 ? 8.632 -5.909 -18.404 1.00 53.16 111 SER A C 1
ATOM 830 O O . SER A 1 111 ? 9.490 -5.136 -18.841 1.00 53.16 111 SER A O 1
ATOM 832 N N . LYS A 1 112 ? 8.698 -7.234 -18.596 1.00 54.78 112 LYS A N 1
ATOM 833 C CA . LYS A 1 112 ? 9.819 -7.945 -19.251 1.00 54.78 112 LYS A CA 1
ATOM 834 C C . LYS A 1 112 ? 10.169 -7.424 -20.658 1.00 54.78 112 LYS A C 1
ATOM 836 O O . LYS A 1 112 ? 11.192 -7.812 -21.215 1.00 54.78 112 LYS A O 1
ATOM 841 N N . LYS A 1 113 ? 9.359 -6.515 -21.214 1.00 55.31 113 LYS A N 1
ATOM 842 C CA . LYS A 1 113 ? 9.545 -5.858 -22.513 1.00 55.31 113 LYS A CA 1
ATOM 843 C C . LYS A 1 113 ? 10.932 -5.214 -22.663 1.00 55.31 113 LYS A C 1
ATOM 845 O O . LYS A 1 113 ? 11.515 -5.290 -23.739 1.00 55.31 113 LYS A O 1
ATOM 850 N N . GLY A 1 114 ? 11.494 -4.645 -21.590 1.00 54.78 114 GLY A N 1
ATOM 851 C CA . GLY A 1 114 ? 12.813 -3.996 -21.628 1.00 54.78 114 GLY A CA 1
ATOM 852 C C . GLY A 1 114 ? 13.974 -4.975 -21.834 1.00 54.78 114 GLY A C 1
ATOM 853 O O . GLY A 1 114 ? 14.739 -4.827 -22.786 1.00 54.78 114 GLY A O 1
ATOM 854 N N . LEU A 1 115 ? 14.065 -6.011 -20.990 1.00 55.78 115 LEU A N 1
ATOM 855 C CA . LEU A 1 115 ? 15.148 -7.005 -21.055 1.00 55.78 115 LEU A CA 1
ATOM 856 C C . LEU A 1 115 ? 15.138 -7.785 -22.373 1.00 55.78 115 LEU A C 1
ATOM 858 O O . LEU A 1 115 ? 16.193 -8.047 -22.945 1.00 55.78 115 LEU A O 1
ATOM 862 N N . GLN A 1 116 ? 13.951 -8.122 -22.881 1.00 57.69 116 GLN A N 1
ATOM 863 C CA . GLN A 1 116 ? 13.827 -8.880 -24.123 1.00 57.69 116 GLN A CA 1
ATOM 864 C C . GLN A 1 116 ? 14.332 -8.074 -25.333 1.00 57.69 116 GLN A C 1
ATOM 866 O O . GLN A 1 116 ? 15.023 -8.619 -26.190 1.00 57.69 116 GLN A O 1
ATOM 871 N N . SER A 1 117 ? 14.067 -6.762 -25.366 1.00 64.19 117 SER A N 1
ATOM 872 C CA . SER A 1 117 ? 14.558 -5.873 -26.428 1.00 64.19 117 SER A CA 1
ATOM 873 C C . SER A 1 117 ? 16.074 -5.654 -26.380 1.00 64.19 117 SER A C 1
ATOM 875 O O . SER A 1 117 ? 16.712 -5.538 -27.426 1.00 64.19 117 SER A O 1
ATOM 877 N N . TRP A 1 118 ? 16.666 -5.633 -25.182 1.00 68.88 118 TRP A N 1
ATOM 878 C CA . TRP A 1 118 ? 18.105 -5.437 -25.015 1.00 68.88 118 TRP A CA 1
ATOM 879 C C . TRP A 1 118 ? 18.884 -6.694 -25.409 1.00 68.88 118 TRP A C 1
ATOM 881 O O . TRP A 1 118 ? 19.834 -6.603 -26.183 1.00 68.88 118 TRP A O 1
ATOM 891 N N . ASN A 1 119 ? 18.408 -7.871 -24.992 1.00 75.31 119 ASN A N 1
ATOM 892 C CA . ASN A 1 119 ? 19.000 -9.152 -25.384 1.00 75.31 119 ASN A CA 1
ATOM 893 C C . ASN A 1 119 ? 18.888 -9.404 -26.895 1.00 75.31 119 ASN A C 1
ATOM 895 O O . ASN A 1 119 ? 19.832 -9.907 -27.497 1.00 75.31 119 ASN A O 1
ATOM 899 N N . LEU A 1 120 ? 17.777 -9.004 -27.529 1.00 77.31 120 LEU A N 1
ATOM 900 C CA . LEU A 1 120 ? 17.616 -9.102 -28.984 1.00 77.31 120 LEU A CA 1
ATOM 901 C C . LEU A 1 120 ? 18.616 -8.201 -29.728 1.00 77.31 120 LEU A C 1
ATOM 903 O O . LEU A 1 120 ? 19.242 -8.633 -30.693 1.00 77.31 120 LEU A O 1
ATOM 907 N N . ARG A 1 121 ? 18.793 -6.957 -29.265 1.00 79.31 121 ARG A N 1
ATOM 908 C CA . ARG A 1 121 ? 19.753 -6.006 -29.852 1.00 79.31 121 ARG A CA 1
ATOM 909 C C . ARG A 1 121 ? 21.198 -6.462 -29.661 1.00 79.31 121 ARG A C 1
ATOM 911 O O . ARG A 1 121 ? 21.973 -6.404 -30.609 1.00 79.31 121 ARG A O 1
ATOM 918 N N . ALA A 1 122 ? 21.543 -6.951 -28.470 1.00 81.12 122 ALA A N 1
ATOM 919 C CA . ALA A 1 122 ? 22.861 -7.512 -28.193 1.00 81.12 122 ALA A CA 1
ATOM 920 C C . ALA A 1 122 ? 23.136 -8.758 -29.055 1.00 81.12 122 ALA A C 1
ATOM 922 O O . ALA A 1 122 ? 24.206 -8.865 -29.647 1.00 81.12 122 ALA A O 1
ATOM 923 N N . GLY A 1 123 ? 22.152 -9.653 -29.200 1.00 85.81 123 GLY A N 1
ATOM 924 C CA . GLY A 1 123 ? 22.254 -10.828 -30.068 1.00 85.81 123 GLY A CA 1
ATOM 925 C C . GLY A 1 123 ? 22.457 -10.472 -31.544 1.00 85.81 123 GLY A C 1
ATOM 926 O O . GLY A 1 123 ? 23.322 -11.050 -32.196 1.00 85.81 123 GLY A O 1
ATOM 927 N N . LEU A 1 124 ? 21.725 -9.479 -32.060 1.00 89.00 124 LEU A N 1
ATOM 928 C CA . LEU A 1 124 ? 21.894 -8.983 -33.433 1.00 89.00 124 LEU A CA 1
ATOM 929 C C . LEU A 1 124 ? 23.282 -8.376 -33.671 1.00 89.00 124 LEU A C 1
ATOM 931 O O . LEU A 1 124 ? 23.884 -8.634 -34.711 1.00 89.00 124 LEU A O 1
ATOM 935 N N . LEU A 1 125 ? 23.808 -7.607 -32.712 1.00 88.19 125 LEU A N 1
ATOM 936 C CA . LEU A 1 125 ? 25.157 -7.042 -32.802 1.00 88.19 125 LEU A CA 1
ATOM 937 C C . LEU A 1 125 ? 26.233 -8.132 -32.806 1.00 88.19 125 LEU A C 1
ATOM 939 O O . LEU A 1 125 ? 27.152 -8.079 -33.619 1.00 88.19 125 LEU A O 1
ATOM 943 N N . LEU A 1 126 ? 26.108 -9.140 -31.939 1.00 90.25 126 LEU A N 1
ATOM 944 C CA . LEU A 1 126 ? 27.045 -10.265 -31.897 1.00 90.25 126 LEU A CA 1
ATOM 945 C C . LEU A 1 126 ? 27.010 -11.085 -33.192 1.00 90.25 126 LEU A C 1
ATOM 947 O O . LEU A 1 126 ? 28.065 -11.450 -33.709 1.00 90.25 126 LEU A O 1
ATOM 951 N N . LEU A 1 127 ? 25.818 -11.323 -33.748 1.00 91.88 127 LEU A N 1
ATOM 952 C CA . LEU A 1 127 ? 25.662 -12.021 -35.023 1.00 91.88 127 LEU A CA 1
ATOM 953 C C . LEU A 1 127 ? 26.291 -11.230 -36.179 1.00 91.88 127 LEU A C 1
ATOM 955 O O . LEU A 1 127 ? 27.017 -11.806 -36.985 1.00 91.88 127 LEU A O 1
ATOM 959 N N . ALA A 1 128 ? 26.056 -9.916 -36.243 1.00 90.19 128 ALA A N 1
ATOM 960 C CA . ALA A 1 128 ? 26.648 -9.055 -37.264 1.00 90.19 128 ALA A CA 1
ATOM 961 C C . ALA A 1 128 ? 28.182 -9.062 -37.189 1.00 90.19 128 ALA A C 1
ATOM 963 O O . ALA A 1 128 ? 28.844 -9.252 -38.208 1.00 90.19 128 ALA A O 1
ATOM 964 N N . SER A 1 129 ? 28.749 -8.941 -35.985 1.00 89.81 129 SER A N 1
ATOM 965 C CA . SER A 1 129 ? 30.198 -9.039 -35.771 1.00 89.81 129 SER A CA 1
ATOM 966 C C . SER A 1 129 ? 30.756 -10.394 -36.205 1.00 89.81 129 SER A C 1
ATOM 968 O O . SER A 1 129 ? 31.798 -10.442 -36.855 1.00 89.81 129 SER A O 1
ATOM 970 N N . PHE A 1 130 ? 30.058 -11.493 -35.904 1.00 89.88 130 PHE A N 1
ATOM 971 C CA . PHE A 1 130 ? 30.462 -12.826 -36.349 1.00 89.88 130 PHE A CA 1
ATOM 972 C C . PHE A 1 130 ? 30.467 -12.945 -37.877 1.00 89.88 130 PHE A C 1
ATOM 974 O O . PHE A 1 130 ? 31.439 -13.438 -38.441 1.00 89.88 130 PHE A O 1
ATOM 981 N N . VAL A 1 131 ? 29.430 -12.446 -38.559 1.00 89.56 131 VAL A N 1
ATOM 982 C CA . VAL A 1 131 ? 29.361 -12.468 -40.031 1.00 89.56 131 VAL A CA 1
ATOM 983 C C . VAL A 1 131 ? 30.484 -11.637 -40.654 1.00 89.56 131 VAL A C 1
ATOM 985 O O . VAL A 1 131 ? 31.101 -12.082 -41.619 1.00 89.56 131 VAL A O 1
ATOM 988 N N . ILE A 1 132 ? 30.789 -10.463 -40.093 1.00 89.69 132 ILE A N 1
ATOM 989 C CA . ILE A 1 132 ? 31.886 -9.606 -40.570 1.00 89.69 132 ILE A CA 1
ATOM 990 C C . ILE A 1 132 ? 33.237 -10.308 -40.396 1.00 89.69 132 ILE A C 1
ATOM 992 O O . ILE A 1 132 ? 34.037 -10.329 -41.330 1.00 89.69 132 ILE A O 1
ATOM 996 N N . LEU A 1 133 ? 33.485 -10.911 -39.231 1.00 87.62 133 LEU A N 1
ATOM 997 C CA . LEU A 1 133 ? 34.719 -11.652 -38.961 1.00 87.62 133 LEU A CA 1
ATOM 998 C C . LEU A 1 133 ? 34.853 -12.882 -39.861 1.00 87.62 133 LEU A C 1
ATOM 1000 O O . LEU A 1 133 ? 35.933 -13.138 -40.386 1.00 87.62 133 LEU A O 1
ATOM 1004 N N . LEU A 1 134 ? 33.760 -13.611 -40.084 1.00 86.06 134 LEU A N 1
ATOM 1005 C CA . LEU A 1 134 ? 33.736 -14.757 -40.985 1.00 86.06 134 LEU A CA 1
ATOM 1006 C C . LEU A 1 134 ? 34.051 -14.326 -42.423 1.00 86.06 134 LEU A C 1
ATOM 1008 O O . LEU A 1 134 ? 34.917 -14.919 -43.060 1.00 86.06 134 LEU A O 1
ATOM 1012 N N . ALA A 1 135 ? 33.406 -13.264 -42.914 1.00 83.69 135 ALA A N 1
ATOM 1013 C CA . ALA A 1 135 ? 33.666 -12.718 -44.243 1.00 83.69 135 ALA A CA 1
ATOM 1014 C C . ALA A 1 135 ? 35.125 -12.258 -44.393 1.00 83.69 135 ALA A C 1
ATOM 1016 O O . ALA A 1 135 ? 35.777 -12.617 -45.373 1.00 83.69 135 ALA A O 1
ATOM 1017 N N . ALA A 1 136 ? 35.660 -11.537 -43.403 1.00 82.75 136 ALA A N 1
ATOM 1018 C CA . ALA A 1 136 ? 37.057 -11.108 -43.385 1.00 82.75 136 ALA A CA 1
ATOM 1019 C C . ALA A 1 136 ? 38.028 -12.299 -43.408 1.00 82.75 136 ALA A C 1
ATOM 1021 O O . ALA A 1 136 ? 38.989 -12.279 -44.174 1.00 82.75 136 ALA A O 1
ATOM 1022 N N . ASN A 1 137 ? 37.749 -13.358 -42.641 1.00 78.81 137 ASN A N 1
ATOM 1023 C CA . ASN A 1 137 ? 38.573 -14.567 -42.627 1.00 78.81 137 ASN A CA 1
ATOM 1024 C C . ASN A 1 137 ? 38.542 -15.296 -43.981 1.00 78.81 137 ASN A C 1
ATOM 1026 O O . ASN A 1 137 ? 39.583 -15.669 -44.510 1.00 78.81 137 ASN A O 1
ATOM 1030 N N . THR A 1 138 ? 37.364 -15.424 -44.600 1.00 74.19 138 THR A N 1
ATOM 1031 C CA . THR A 1 138 ? 37.242 -16.047 -45.932 1.00 74.19 138 THR A CA 1
ATOM 1032 C C . THR A 1 138 ? 37.872 -15.223 -47.058 1.00 74.19 138 THR A C 1
ATOM 1034 O O . THR A 1 138 ? 38.239 -15.782 -48.089 1.00 74.19 138 THR A O 1
ATOM 1037 N N . LEU A 1 139 ? 37.991 -13.901 -46.887 1.00 68.94 139 LEU A N 1
ATOM 1038 C CA . LEU A 1 139 ? 38.710 -13.033 -47.822 1.00 68.94 139 LEU A CA 1
ATOM 1039 C C . LEU A 1 139 ? 40.225 -13.137 -47.629 1.00 68.94 139 LEU A C 1
ATOM 1041 O O . LEU A 1 139 ? 40.950 -13.150 -48.617 1.00 68.94 139 LEU A O 1
ATOM 1045 N N . ALA A 1 140 ? 40.688 -13.240 -46.381 1.00 66.19 140 ALA A N 1
ATOM 1046 C CA . ALA A 1 140 ? 42.099 -13.429 -46.058 1.00 66.19 140 ALA A CA 1
ATOM 1047 C C . ALA A 1 140 ? 42.648 -14.769 -46.579 1.00 66.19 140 ALA A C 1
ATOM 1049 O O . ALA A 1 140 ? 43.796 -14.824 -46.990 1.00 66.19 140 ALA A O 1
ATOM 1050 N N . GLU A 1 141 ? 41.829 -15.823 -46.631 1.00 59.66 141 GLU A N 1
ATOM 1051 C CA . GLU A 1 141 ? 42.206 -17.114 -47.236 1.00 59.66 141 GLU A CA 1
ATOM 1052 C C . GLU A 1 141 ? 42.242 -17.100 -48.780 1.00 59.66 141 GLU A C 1
ATOM 1054 O O . GLU A 1 141 ? 42.661 -18.081 -49.394 1.00 59.66 141 GLU A O 1
ATOM 1059 N N . ARG A 1 142 ? 41.783 -16.020 -49.430 1.00 55.28 142 ARG A N 1
ATOM 1060 C CA . ARG A 1 142 ? 41.730 -15.886 -50.900 1.00 55.28 142 ARG A CA 1
ATOM 1061 C C . ARG A 1 142 ? 42.782 -14.934 -51.489 1.00 55.28 142 ARG A C 1
ATOM 1063 O O . ARG A 1 142 ? 42.761 -14.730 -52.705 1.00 55.28 142 ARG A O 1
ATOM 1070 N N . ILE A 1 143 ? 43.657 -14.361 -50.662 1.00 52.69 143 ILE A N 1
ATOM 1071 C CA . ILE A 1 143 ? 44.810 -13.525 -51.052 1.00 52.69 143 ILE A CA 1
ATOM 1072 C C . ILE A 1 143 ? 46.084 -14.310 -50.745 1.00 52.69 143 ILE A C 1
ATOM 1074 O O . ILE A 1 143 ? 46.988 -14.299 -51.608 1.00 52.69 143 ILE A O 1
#